Protein AF-A0A9D4E943-F1 (afdb_monomer_lite)

Secondary structure (DSSP, 8-state):
--PPPGGGHHHHHHHHHHS-SS--------BTTB---TTEEEEE-TTS-EEEEE----

Structure (mmCIF, N/CA/C/O backbone):
data_AF-A0A9D4E943-F1
#
_entry.id   AF-A0A9D4E943-F1
#
loop_
_atom_site.group_PDB
_atom_site.id
_atom_site.type_symbol
_atom_site.label_atom_id
_atom_site.label_alt_id
_atom_site.label_comp_id
_atom_site.label_asym_id
_atom_site.label_entity_id
_atom_site.label_seq_id
_atom_site.pdbx_PDB_ins_code
_atom_site.Cartn_x
_atom_site.Cartn_y
_atom_site.Cartn_z
_atom_site.occupancy
_atom_site.B_iso_or_equiv
_atom_site.auth_seq_id
_atom_site.auth_comp_id
_atom_site.auth_asym_id
_atom_site.auth_atom_id
_atom_site.pdbx_PDB_model_num
ATOM 1 N N . MET A 1 1 ? 5.098 -22.598 4.502 1.00 44.69 1 MET A N 1
ATOM 2 C CA . MET A 1 1 ? 4.937 -21.131 4.454 1.00 44.69 1 MET A CA 1
ATOM 3 C C . MET A 1 1 ? 6.277 -20.553 4.051 1.00 44.69 1 MET A C 1
ATOM 5 O O . MET A 1 1 ? 7.206 -20.617 4.844 1.00 44.69 1 MET A O 1
ATOM 9 N N . THR A 1 2 ? 6.413 -20.109 2.805 1.00 57.06 2 THR A N 1
ATOM 10 C CA . THR A 1 2 ? 7.649 -19.475 2.329 1.00 57.06 2 THR A CA 1
ATOM 11 C C . THR A 1 2 ? 7.558 -17.997 2.677 1.00 57.06 2 THR A C 1
ATOM 13 O O . THR A 1 2 ? 6.647 -17.319 2.210 1.00 57.06 2 THR A O 1
ATOM 16 N N . LYS A 1 3 ? 8.438 -17.523 3.559 1.00 70.25 3 LYS A N 1
ATOM 17 C CA . LYS A 1 3 ? 8.529 -16.111 3.935 1.00 70.25 3 LYS A CA 1
ATOM 18 C C . LYS A 1 3 ? 9.564 -15.462 3.020 1.00 70.25 3 LYS A C 1
ATOM 20 O O . LYS A 1 3 ? 10.625 -16.047 2.814 1.00 70.25 3 LYS A O 1
ATOM 25 N N . LEU A 1 4 ? 9.244 -14.302 2.453 1.00 74.69 4 LEU A N 1
ATOM 26 C CA . LEU A 1 4 ? 10.237 -13.519 1.724 1.00 74.69 4 LEU A CA 1
ATOM 27 C C . LEU A 1 4 ? 11.310 -13.054 2.717 1.00 74.69 4 LEU A C 1
ATOM 29 O O . LEU A 1 4 ? 10.978 -12.705 3.855 1.00 74.69 4 LEU A O 1
ATOM 33 N N . HIS A 1 5 ? 12.577 -13.079 2.312 1.00 81.81 5 HIS A N 1
ATOM 34 C CA . HIS A 1 5 ? 13.642 -12.528 3.137 1.00 81.81 5 HIS A CA 1
ATOM 35 C C . HIS A 1 5 ? 13.536 -10.998 3.144 1.00 81.81 5 HIS A C 1
ATOM 37 O O . HIS A 1 5 ? 13.189 -10.405 2.127 1.00 81.81 5 HIS A O 1
ATOM 43 N N . GLU A 1 6 ? 13.833 -10.351 4.270 1.00 74.50 6 GLU A N 1
ATOM 44 C CA . GLU A 1 6 ? 13.633 -8.903 4.440 1.00 74.50 6 GLU A CA 1
ATOM 45 C C . GLU A 1 6 ? 14.413 -8.079 3.401 1.00 74.50 6 GLU A C 1
ATOM 47 O O . GLU A 1 6 ? 13.869 -7.165 2.789 1.00 74.50 6 GLU A O 1
ATOM 52 N N . TYR A 1 7 ? 15.645 -8.498 3.095 1.00 78.31 7 TYR A N 1
ATOM 53 C CA . TYR A 1 7 ? 16.479 -7.893 2.047 1.00 78.31 7 TYR A CA 1
ATOM 54 C C . TYR A 1 7 ? 15.933 -8.057 0.619 1.00 78.31 7 TYR A C 1
ATOM 56 O O . TYR A 1 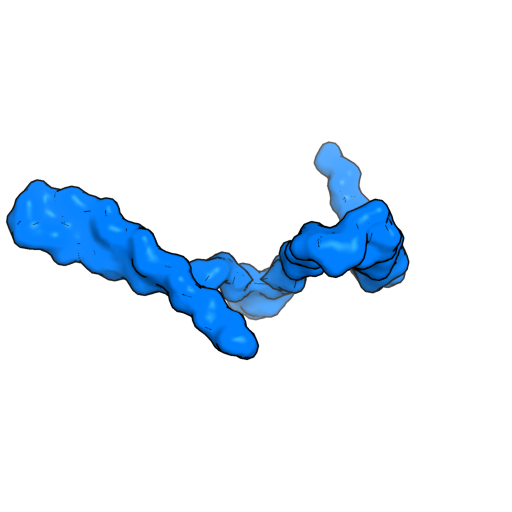7 ? 16.310 -7.293 -0.266 1.00 78.31 7 TYR A O 1
ATOM 64 N N . ASP A 1 8 ? 15.038 -9.019 0.383 1.00 86.50 8 ASP A N 1
ATOM 65 C CA . ASP A 1 8 ? 14.465 -9.270 -0.944 1.00 86.50 8 ASP A CA 1
ATOM 66 C C . ASP A 1 8 ? 13.187 -8.451 -1.190 1.00 86.50 8 ASP A C 1
ATOM 68 O O . ASP A 1 8 ? 12.728 -8.359 -2.330 1.00 86.50 8 ASP A O 1
ATOM 72 N N . ILE A 1 9 ? 12.607 -7.837 -0.147 1.00 85.94 9 ILE A N 1
ATOM 73 C CA . ILE A 1 9 ? 11.322 -7.123 -0.227 1.00 85.94 9 ILE A CA 1
ATOM 74 C C . ILE A 1 9 ? 11.398 -5.957 -1.216 1.00 85.94 9 ILE A C 1
ATOM 76 O O . ILE A 1 9 ? 10.503 -5.805 -2.051 1.00 85.94 9 ILE A O 1
ATOM 80 N N . GLU A 1 10 ? 12.461 -5.153 -1.164 1.00 87.56 10 GLU A N 1
ATOM 81 C CA . GLU A 1 10 ? 12.620 -3.997 -2.054 1.00 87.56 10 GLU A CA 1
ATOM 82 C C . GLU A 1 10 ? 12.824 -4.414 -3.513 1.00 87.56 10 GLU A C 1
ATOM 84 O O . GLU A 1 10 ? 12.195 -3.856 -4.417 1.00 87.56 10 GLU A O 1
ATOM 89 N N . SER A 1 11 ? 13.671 -5.422 -3.747 1.00 91.81 11 SER A N 1
ATOM 90 C CA . SER A 1 11 ? 13.942 -5.942 -5.090 1.00 91.81 11 SER A CA 1
ATOM 91 C C . SER A 1 11 ? 12.679 -6.539 -5.711 1.00 91.81 11 SER A C 1
ATOM 93 O O . SER A 1 11 ? 12.322 -6.217 -6.847 1.00 91.81 11 SER A O 1
ATOM 95 N N . PHE A 1 12 ? 11.944 -7.338 -4.935 1.00 91.81 12 PHE A N 1
ATOM 96 C CA . PHE A 1 12 ? 10.691 -7.941 -5.367 1.00 91.81 12 PHE A CA 1
ATOM 97 C C . PHE A 1 12 ? 9.605 -6.892 -5.637 1.00 91.81 12 PHE A C 1
ATOM 99 O O . PHE A 1 12 ? 8.955 -6.935 -6.681 1.00 91.81 12 PHE A O 1
ATOM 106 N N . SER A 1 13 ? 9.447 -5.908 -4.748 1.00 91.06 13 SER A N 1
ATOM 107 C CA . SER A 1 13 ? 8.475 -4.822 -4.925 1.00 91.06 13 SER A CA 1
ATOM 108 C C . SER A 1 13 ? 8.797 -3.969 -6.151 1.00 91.06 13 SER A C 1
ATOM 110 O O . SER A 1 13 ? 7.898 -3.618 -6.916 1.00 91.06 13 SER A O 1
ATOM 112 N N . SER A 1 14 ? 10.080 -3.680 -6.384 1.00 93.19 14 SER A N 1
ATOM 113 C CA . SER A 1 14 ? 10.537 -2.954 -7.575 1.00 93.19 14 SER A CA 1
ATOM 114 C C . SER A 1 14 ? 10.249 -3.738 -8.852 1.00 93.19 14 SER A C 1
ATOM 116 O O . SER A 1 14 ? 9.758 -3.167 -9.825 1.00 93.19 14 SER A O 1
ATOM 118 N N . HIS A 1 15 ? 10.491 -5.052 -8.841 1.00 94.81 15 HIS A N 1
ATOM 119 C CA . HIS A 1 15 ? 10.157 -5.918 -9.964 1.00 94.81 15 HIS A CA 1
ATOM 120 C C . HIS A 1 15 ? 8.650 -5.915 -10.252 1.00 94.81 15 HIS A C 1
ATOM 122 O O . HIS A 1 15 ? 8.265 -5.636 -11.387 1.00 94.81 15 HIS A O 1
ATOM 128 N N . LEU A 1 16 ? 7.798 -6.128 -9.241 1.00 94.19 16 LEU A N 1
ATOM 129 C CA . LEU A 1 16 ? 6.338 -6.093 -9.400 1.00 94.19 16 LEU A CA 1
ATOM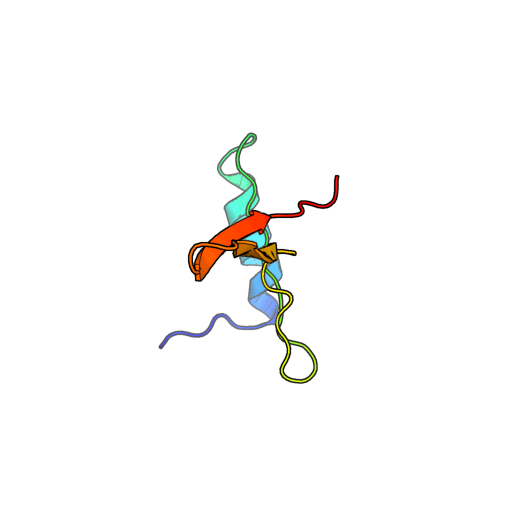 130 C C . LEU A 1 16 ? 5.858 -4.763 -9.989 1.00 94.19 16 LEU A C 1
ATOM 132 O O . LEU A 1 16 ? 5.076 -4.744 -10.938 1.00 94.19 16 LEU A O 1
ATOM 136 N N . ASN A 1 17 ? 6.378 -3.654 -9.467 1.00 95.25 17 ASN A N 1
ATOM 137 C CA . ASN A 1 17 ? 6.028 -2.311 -9.917 1.00 95.25 17 ASN A CA 1
ATOM 138 C C . ASN A 1 17 ? 6.626 -1.933 -11.278 1.00 95.25 17 ASN A C 1
ATOM 140 O O . ASN A 1 17 ? 6.287 -0.875 -11.802 1.00 95.25 17 ASN A O 1
ATOM 144 N N . SER A 1 18 ? 7.487 -2.759 -11.871 1.00 96.38 18 SER A N 1
ATOM 145 C CA . SER A 1 18 ? 8.025 -2.538 -13.220 1.00 96.38 18 SER A CA 1
ATOM 146 C C . SER A 1 18 ? 7.188 -3.179 -14.333 1.00 96.38 18 SER A C 1
ATOM 148 O O . SER A 1 18 ? 7.359 -2.816 -15.493 1.00 96.38 18 SER A O 1
ATOM 150 N N . ILE A 1 19 ? 6.290 -4.114 -13.995 1.00 97.06 19 ILE A N 1
ATOM 151 C CA . ILE A 1 19 ? 5.552 -4.933 -14.973 1.00 97.06 19 ILE A CA 1
ATOM 152 C C . ILE A 1 19 ? 4.516 -4.108 -15.747 1.00 97.06 19 ILE A C 1
ATOM 154 O O . ILE A 1 19 ? 4.377 -4.280 -16.955 1.00 97.06 19 ILE A O 1
ATOM 158 N N . ASP A 1 20 ? 3.794 -3.225 -15.059 1.00 96.19 20 ASP A N 1
ATOM 159 C CA . ASP A 1 20 ? 2.739 -2.393 -15.637 1.00 96.19 20 ASP A CA 1
ATOM 160 C C . ASP A 1 20 ? 2.908 -0.946 -15.149 1.00 96.19 20 ASP A C 1
ATOM 162 O O . ASP A 1 20 ? 3.158 -0.683 -13.967 1.00 96.19 20 ASP A O 1
ATOM 166 N N . GLU A 1 21 ? 2.832 0.019 -16.065 1.00 94.31 21 GLU A N 1
ATOM 167 C CA . GLU A 1 21 ? 3.029 1.431 -15.730 1.00 94.31 21 GLU A CA 1
ATOM 168 C C . GLU A 1 21 ? 1.843 2.045 -14.973 1.00 94.31 21 GLU A C 1
ATOM 170 O O . GLU A 1 21 ? 2.040 2.965 -14.177 1.00 94.31 21 GLU A O 1
ATOM 175 N N . HIS A 1 22 ? 0.640 1.503 -15.159 1.00 94.38 22 HIS A N 1
ATOM 176 C CA . HIS A 1 22 ? -0.606 1.974 -14.564 1.00 94.38 22 HIS A CA 1
ATOM 177 C C . HIS A 1 22 ? -0.957 1.268 -13.249 1.00 94.38 22 HIS A C 1
ATOM 179 O O . HIS A 1 22 ? -1.771 1.786 -12.481 1.00 94.38 22 HIS A O 1
ATOM 185 N N . ILE A 1 23 ? -0.357 0.109 -12.961 1.00 86.94 23 ILE A N 1
ATOM 186 C CA . ILE A 1 23 ? -0.578 -0.638 -11.716 1.00 86.94 23 ILE A CA 1
ATOM 187 C C . ILE A 1 23 ? 0.661 -0.550 -10.823 1.00 86.94 23 ILE A C 1
ATOM 189 O O . ILE A 1 23 ? 1.761 -0.919 -11.229 1.00 86.94 23 ILE A O 1
ATOM 193 N N . LYS A 1 24 ? 0.470 -0.102 -9.575 1.00 88.12 24 LYS A N 1
ATOM 194 C CA . LYS A 1 24 ? 1.504 -0.102 -8.531 1.00 88.12 24 LYS A CA 1
ATOM 195 C C . LYS A 1 24 ? 0.995 -0.777 -7.260 1.00 88.12 24 LYS A C 1
ATOM 197 O O . LYS A 1 24 ? -0.090 -0.470 -6.771 1.00 88.12 24 LYS A O 1
ATOM 202 N N . PHE A 1 25 ? 1.799 -1.686 -6.734 1.00 87.06 25 PHE A N 1
ATOM 203 C CA . PHE A 1 25 ? 1.616 -2.387 -5.476 1.00 87.06 25 PHE A CA 1
ATOM 204 C C . PHE A 1 25 ? 2.330 -1.645 -4.347 1.00 87.06 25 PHE A C 1
ATOM 206 O O . PHE A 1 25 ? 3.454 -1.160 -4.509 1.00 87.06 25 PHE A O 1
ATOM 213 N N . THR A 1 26 ? 1.678 -1.609 -3.189 1.00 83.81 26 THR A N 1
ATOM 214 C CA . THR A 1 26 ? 2.231 -1.116 -1.927 1.00 83.81 26 THR A CA 1
ATOM 215 C C . THR A 1 26 ? 2.231 -2.244 -0.899 1.00 83.81 26 THR A C 1
ATOM 217 O O . THR A 1 26 ? 1.412 -3.163 -0.969 1.00 83.81 26 THR A O 1
ATOM 220 N N . SER A 1 27 ? 3.145 -2.177 0.062 1.00 79.88 27 SER A N 1
ATOM 221 C CA . SER A 1 27 ? 3.248 -3.127 1.169 1.00 79.88 27 SER A CA 1
ATOM 222 C C . SER A 1 27 ? 3.426 -2.371 2.475 1.00 79.88 27 SER A C 1
ATOM 224 O O . SER A 1 27 ? 4.162 -1.390 2.513 1.00 79.88 27 SER A O 1
ATOM 226 N N . GLU A 1 28 ? 2.800 -2.861 3.536 1.00 77.81 28 GLU A N 1
ATOM 227 C CA . GLU A 1 28 ? 2.909 -2.310 4.886 1.00 77.81 28 GLU A CA 1
ATOM 228 C C . GLU A 1 28 ? 3.662 -3.324 5.751 1.00 77.81 28 GLU A C 1
ATOM 230 O O . GLU A 1 28 ? 3.373 -4.524 5.682 1.00 77.81 28 GLU A O 1
ATOM 235 N N . GLN A 1 29 ? 4.638 -2.862 6.533 1.00 77.00 29 GLN A N 1
ATOM 236 C CA . GLN A 1 29 ? 5.358 -3.709 7.484 1.00 77.00 29 GLN A CA 1
ATOM 237 C C . GLN A 1 29 ? 4.710 -3.635 8.869 1.00 77.00 29 GLN A C 1
ATOM 239 O O . GLN A 1 29 ? 4.086 -2.639 9.233 1.00 77.00 29 GLN A O 1
ATOM 244 N N . GLU A 1 30 ? 4.829 -4.720 9.629 1.00 79.12 30 GLU A N 1
ATOM 245 C CA . GLU A 1 30 ? 4.435 -4.733 11.034 1.00 79.12 30 GLU A CA 1
ATOM 246 C C . GLU A 1 30 ? 5.500 -4.039 11.877 1.00 79.12 30 GLU A C 1
ATOM 248 O O . GLU A 1 30 ? 6.665 -4.428 11.846 1.00 79.12 30 GLU A O 1
ATOM 253 N N . GLU A 1 31 ? 5.083 -3.066 12.679 1.00 73.62 31 GLU A N 1
ATOM 254 C CA . GLU A 1 31 ? 5.927 -2.387 13.658 1.00 73.62 31 GLU A CA 1
ATOM 255 C C . GLU A 1 31 ? 5.213 -2.413 15.018 1.00 73.62 31 GLU A C 1
ATOM 257 O O . GLU A 1 31 ? 4.025 -2.105 15.120 1.00 73.62 31 GLU A O 1
ATOM 262 N N . ASP A 1 32 ? 5.908 -2.833 16.079 1.00 76.12 32 ASP A N 1
ATOM 263 C CA . ASP A 1 32 ? 5.370 -2.916 17.450 1.00 76.12 32 ASP A CA 1
ATOM 264 C C . ASP A 1 32 ? 4.043 -3.696 17.590 1.00 76.12 32 ASP A C 1
ATOM 266 O O . ASP A 1 32 ? 3.143 -3.311 18.347 1.00 76.12 32 ASP A O 1
ATOM 270 N N . GLY A 1 33 ? 3.894 -4.800 16.849 1.00 74.12 33 GLY A N 1
ATOM 271 C CA . GLY A 1 33 ? 2.671 -5.611 16.868 1.00 74.12 33 GLY A CA 1
ATOM 272 C C . GLY A 1 33 ? 1.493 -4.973 16.128 1.00 74.12 33 GLY A C 1
ATOM 273 O O . GLY A 1 33 ? 0.344 -5.377 16.327 1.00 74.12 33 GLY A O 1
ATOM 274 N N . LYS A 1 34 ? 1.745 -3.930 15.328 1.00 61.16 34 LYS A N 1
ATOM 275 C CA . LYS A 1 34 ? 0.731 -3.167 14.599 1.00 61.16 34 LYS A CA 1
ATOM 276 C C . LYS A 1 34 ? 1.104 -3.109 13.125 1.00 61.16 34 LYS A C 1
ATOM 278 O O . LYS A 1 34 ? 2.191 -2.682 12.761 1.00 61.16 34 LYS A O 1
ATOM 283 N N . ILE A 1 35 ? 0.166 -3.495 12.270 1.00 74.44 35 ILE A N 1
ATOM 284 C CA . ILE A 1 35 ? 0.272 -3.307 10.823 1.00 74.44 35 ILE A CA 1
ATOM 285 C C . ILE A 1 35 ? -0.666 -2.157 10.461 1.00 74.44 35 ILE A C 1
ATOM 287 O O . ILE A 1 35 ? -1.850 -2.239 10.813 1.00 74.44 35 ILE A O 1
ATOM 291 N N . PRO A 1 36 ? -0.195 -1.101 9.774 1.00 66.38 36 PRO A N 1
ATOM 292 C CA . PRO A 1 36 ? -1.058 -0.072 9.212 1.00 66.38 36 PRO A CA 1
ATOM 293 C C . PRO A 1 36 ? -1.947 -0.686 8.124 1.00 66.38 36 PRO A C 1
ATOM 295 O O . PRO A 1 36 ? -1.673 -0.627 6.933 1.00 66.38 36 PRO A O 1
ATOM 298 N N . PHE A 1 37 ? -3.039 -1.331 8.519 1.00 63.72 37 PHE A N 1
ATOM 299 C CA . PHE A 1 37 ? -4.004 -1.836 7.561 1.00 63.72 37 PHE A CA 1
ATOM 300 C C . PHE A 1 37 ? -4.866 -0.660 7.115 1.00 63.72 37 PHE A C 1
ATOM 302 O O . PHE A 1 37 ? -5.583 -0.112 7.950 1.00 63.72 37 PHE A O 1
ATOM 309 N N . LEU A 1 38 ? -4.698 -0.264 5.839 1.00 66.06 38 LEU A N 1
ATOM 310 C CA . LEU A 1 38 ? -5.497 0.683 5.040 1.00 66.06 38 LEU A CA 1
ATOM 311 C C . LEU A 1 38 ? -6.402 1.561 5.894 1.00 66.06 38 LEU A C 1
ATOM 313 O O . LEU A 1 38 ? -7.384 1.035 6.386 1.00 66.06 38 LEU A O 1
ATOM 317 N N . GLY A 1 39 ? -6.119 2.863 6.022 1.00 62.97 39 GLY A N 1
ATOM 318 C CA . GLY A 1 39 ? -6.829 3.807 6.898 1.00 62.97 39 GLY A CA 1
ATOM 319 C C . GLY A 1 39 ? -8.354 3.773 6.771 1.00 62.97 39 GLY A C 1
ATOM 320 O O . GLY A 1 39 ? -8.954 4.648 6.162 1.00 62.97 39 GLY A O 1
ATOM 321 N N . THR A 1 40 ? -9.006 2.761 7.325 1.00 68.94 40 THR A N 1
ATOM 322 C CA . THR A 1 40 ? -10.420 2.516 7.126 1.00 68.94 40 THR A CA 1
ATOM 323 C C . THR A 1 40 ? -11.153 3.043 8.332 1.00 68.94 40 THR A C 1
ATOM 325 O O . THR A 1 40 ? -10.885 2.612 9.451 1.00 68.94 40 THR A O 1
ATOM 328 N N . CYS A 1 41 ? -12.099 3.947 8.119 1.00 63.94 41 CYS A N 1
ATOM 329 C CA . CYS A 1 41 ? -13.052 4.291 9.155 1.00 63.94 41 CYS A CA 1
ATOM 330 C C . CYS A 1 41 ? -14.277 3.404 9.036 1.00 63.94 41 CYS A C 1
ATOM 332 O O . CYS A 1 41 ? -14.918 3.317 7.984 1.00 63.94 41 CYS A O 1
ATOM 334 N N . VAL A 1 42 ? -14.556 2.720 10.135 1.00 71.31 42 VAL A N 1
ATOM 335 C CA . VAL A 1 42 ? -15.669 1.800 10.275 1.00 71.31 42 VAL A CA 1
ATOM 336 C C . VAL A 1 42 ? -16.754 2.518 11.065 1.00 71.31 42 VAL A C 1
ATOM 338 O O . VAL A 1 42 ? -16.540 2.908 12.210 1.00 71.31 42 VAL A O 1
ATOM 341 N N . HIS A 1 43 ? -17.912 2.705 10.443 1.00 79.44 43 HIS A N 1
ATOM 342 C CA . HIS A 1 43 ? -19.094 3.279 11.073 1.00 79.44 43 HIS A CA 1
ATOM 343 C C . HIS A 1 43 ? -20.141 2.192 11.280 1.00 79.44 43 HIS A C 1
ATOM 345 O O . HIS A 1 43 ? -20.424 1.427 10.358 1.00 79.44 43 HIS A O 1
ATOM 351 N N . VAL A 1 44 ? -20.733 2.157 12.470 1.00 86.44 44 VAL A N 1
ATOM 352 C CA . VAL A 1 44 ? -21.945 1.380 12.738 1.00 86.44 44 VAL A CA 1
ATOM 353 C C . VAL A 1 44 ? -23.134 2.304 12.501 1.00 86.44 44 VAL A C 1
ATOM 355 O O . VAL A 1 44 ? -23.183 3.396 13.064 1.00 86.44 44 VAL A O 1
ATOM 358 N N . ASN A 1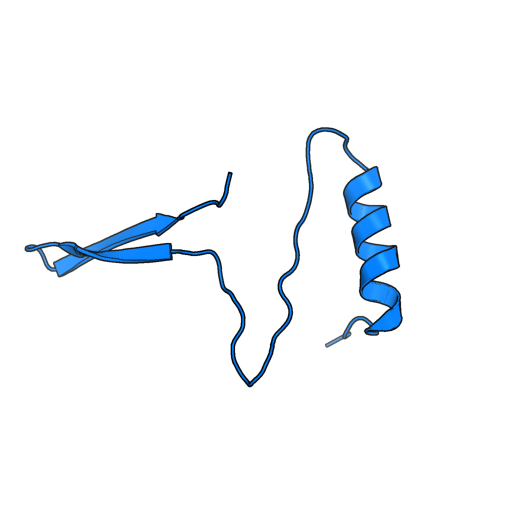 45 ? -24.044 1.896 11.626 1.00 89.25 45 ASN A N 1
ATOM 359 C CA . ASN A 1 45 ? -25.274 2.621 11.331 1.00 89.25 45 ASN A CA 1
ATOM 360 C C . ASN A 1 45 ? -26.333 2.3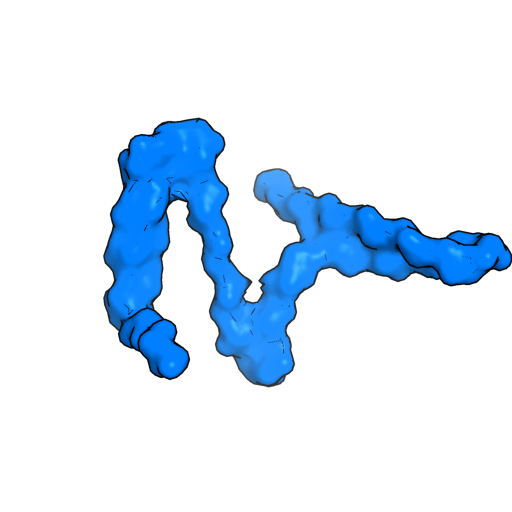38 12.411 1.00 89.25 45 ASN A C 1
ATOM 362 O O . ASN A 1 45 ? -26.235 1.354 13.144 1.00 89.25 45 ASN A O 1
ATOM 366 N N . ASP A 1 46 ? -27.382 3.160 12.468 1.00 92.00 46 ASP A N 1
ATOM 367 C CA . ASP A 1 46 ? -28.468 3.014 13.451 1.00 92.00 46 ASP A CA 1
ATOM 36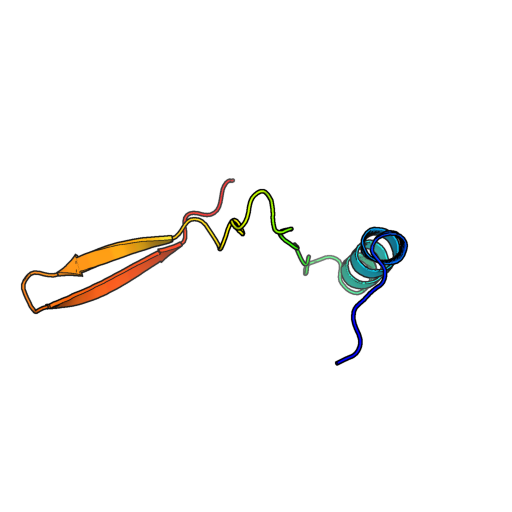8 C C . ASP A 1 46 ? -29.238 1.685 13.317 1.00 92.00 46 ASP A C 1
ATOM 370 O O . ASP A 1 46 ? -29.839 1.207 14.277 1.00 92.00 46 ASP A O 1
ATOM 374 N N . ASP A 1 47 ? -29.194 1.057 12.137 1.00 92.06 47 ASP A N 1
ATOM 375 C CA . ASP A 1 47 ? -29.762 -0.271 11.866 1.00 92.06 47 ASP A CA 1
ATOM 376 C C . ASP A 1 47 ? -28.821 -1.434 12.240 1.00 92.06 47 ASP A C 1
ATOM 378 O O . ASP A 1 47 ? -29.144 -2.602 12.017 1.00 92.06 47 ASP A O 1
ATOM 382 N N . GLY A 1 48 ? -27.647 -1.127 12.797 1.00 80.12 48 GLY A N 1
ATOM 383 C CA . GLY A 1 48 ? -26.623 -2.095 13.185 1.00 80.12 48 GLY A CA 1
ATOM 384 C C . GLY A 1 48 ? -25.737 -2.584 12.036 1.00 80.12 48 GLY A C 1
ATOM 385 O O . GLY A 1 48 ? -24.808 -3.358 12.277 1.00 80.12 48 GLY A O 1
ATOM 386 N N . SER A 1 49 ? -25.967 -2.144 10.797 1.00 83.25 49 SER A N 1
ATOM 387 C CA . SER A 1 49 ? -25.074 -2.461 9.680 1.00 83.25 49 SER A CA 1
ATOM 388 C C . SER A 1 49 ? -23.756 -1.691 9.787 1.00 83.25 49 SER A C 1
ATOM 390 O O . SER A 1 49 ? -23.664 -0.641 10.420 1.00 83.25 49 SER A O 1
ATOM 392 N N . THR A 1 50 ? -22.698 -2.223 9.174 1.00 80.38 50 THR A N 1
ATOM 393 C CA . THR A 1 50 ? -21.367 -1.606 9.215 1.00 80.38 50 THR A CA 1
ATOM 394 C C . THR A 1 50 ? -20.988 -1.037 7.852 1.00 80.38 50 THR A C 1
ATOM 396 O O . THR A 1 50 ? -21.052 -1.737 6.841 1.00 80.38 50 THR A O 1
ATOM 399 N N . LYS A 1 51 ? -20.541 0.220 7.821 1.00 80.19 51 LYS A N 1
ATOM 400 C CA . LYS A 1 51 ? -19.976 0.883 6.642 1.00 80.19 51 LYS A CA 1
ATOM 401 C C . LYS A 1 51 ? -18.475 1.070 6.822 1.00 80.19 51 LYS A C 1
ATOM 403 O O . LYS A 1 51 ? -18.035 1.673 7.795 1.00 80.19 51 LYS A O 1
ATOM 408 N N . VAL A 1 52 ? -17.694 0.615 5.846 1.00 77.88 52 VAL A N 1
ATOM 409 C CA . VAL A 1 52 ? -16.236 0.778 5.828 1.00 77.88 52 VAL A CA 1
ATOM 410 C C . VAL A 1 52 ? -15.863 1.828 4.785 1.00 77.88 52 VAL A C 1
ATOM 412 O O . VAL A 1 52 ? -16.212 1.695 3.613 1.00 77.88 52 VAL A O 1
ATOM 415 N N . THR A 1 53 ? -15.164 2.880 5.205 1.00 73.38 53 THR A N 1
ATOM 416 C CA . THR A 1 53 ? -14.659 3.945 4.327 1.00 73.38 53 THR A CA 1
ATOM 417 C C . THR A 1 53 ? -13.143 3.891 4.304 1.00 73.38 53 THR A C 1
ATOM 419 O O . THR A 1 53 ? -12.523 4.084 5.341 1.00 73.38 53 THR A O 1
ATOM 422 N N . VAL A 1 54 ? -12.540 3.644 3.142 1.00 75.31 54 VAL A N 1
ATOM 423 C CA . VAL A 1 54 ? -11.078 3.602 2.987 1.00 75.31 54 VAL A CA 1
ATOM 424 C C . VAL A 1 54 ? -10.547 5.020 2.764 1.00 75.31 54 VAL A C 1
ATOM 426 O O . VAL A 1 54 ? -10.773 5.602 1.703 1.00 75.31 54 VAL A O 1
ATOM 429 N N . TYR A 1 55 ? -9.818 5.575 3.731 1.00 66.00 55 TYR A N 1
ATOM 430 C CA . TYR A 1 55 ? -9.031 6.790 3.543 1.00 66.00 55 TYR A CA 1
ATOM 431 C C . TYR A 1 55 ? -7.722 6.439 2.840 1.00 66.00 55 TYR A C 1
ATOM 433 O O . TYR A 1 55 ? -6.818 5.833 3.415 1.00 66.00 55 TYR A O 1
ATOM 441 N N . ARG A 1 56 ? -7.623 6.838 1.573 1.00 60.53 56 ARG A N 1
ATOM 442 C CA . ARG A 1 56 ? -6.353 6.887 0.849 1.00 60.53 56 ARG A CA 1
ATOM 443 C C . ARG A 1 56 ? -5.727 8.252 1.120 1.00 60.53 56 ARG A C 1
ATOM 445 O O . ARG A 1 56 ? -6.402 9.266 0.945 1.00 60.53 56 ARG A O 1
ATOM 452 N N . LYS A 1 57 ? -4.471 8.291 1.574 1.00 56.62 57 LYS A N 1
ATOM 453 C CA . LYS A 1 57 ? -3.695 9.539 1.525 1.00 56.62 57 LYS A CA 1
ATOM 454 C C . LYS A 1 57 ? -3.527 9.922 0.038 1.00 56.62 57 LYS A C 1
ATOM 456 O O . LYS A 1 57 ? -3.362 8.997 -0.760 1.00 56.62 57 LYS A O 1
ATOM 461 N N . PRO A 1 58 ? -3.669 11.209 -0.333 1.00 60.59 58 PRO A N 1
ATOM 462 C CA . PRO A 1 58 ? -3.420 11.666 -1.699 1.00 60.59 58 PRO A CA 1
ATOM 463 C C . PRO A 1 58 ? -1.967 11.436 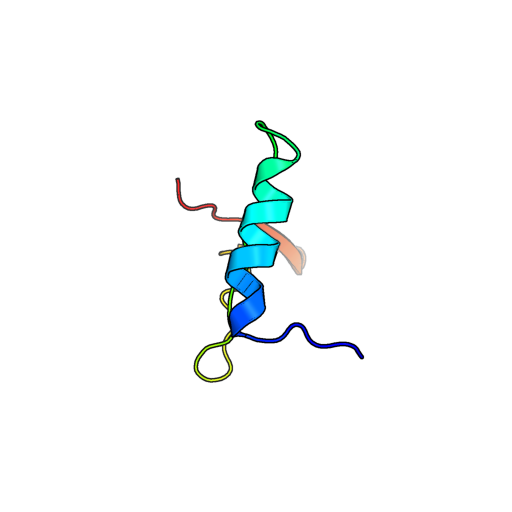-2.121 1.00 60.59 58 PRO A C 1
ATOM 465 O O . PRO A 1 58 ? -1.091 11.415 -1.224 1.00 60.59 58 PRO A O 1
#

Organism: Dreissena polymorpha (NCBI:txid45954)

Sequence (58 aa):
MTKLHEYDIESFSSHLNSIDEHIKFTSEQEEDGKIPFLGTCVHVNDDGSTKVTVYRKP

Radius of gyration: 16.4 Å; chains: 1; bounding box: 46×33×33 Å

Foldseek 3Di:
DDDDDPVCVVVVQVVVCVPDVPDHDDDFDDDPNDTPDFPWDWDQDPVRDIDIDGDDDD

pLDDT: mean 79.1, std 12.13, range [44.69, 97.06]